Protein AF-A0A9E1J7Y7-F1 (afdb_monomer_lite)

Sequence (49 aa):
MTLLGMIRHGRTAWNGEGRMTGRANIPLTEQGRADLNGLRPPAELADAR

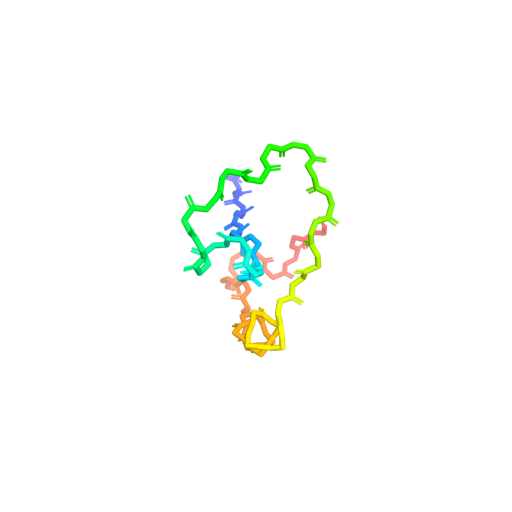Foldseek 3Di:
DDDDDDDDQFDFPCVVVVHDCVVPDTDHDPVRVVVCPPDDDPPVCVPPD

pLDDT: mean 92.51, std 5.33, range [63.34, 96.81]

Structure (mmCIF, N/CA/C/O backbone):
data_AF-A0A9E1J7Y7-F1
#
_entry.id   AF-A0A9E1J7Y7-F1
#
loop_
_atom_site.group_PDB
_atom_site.id
_atom_site.type_symbol
_atom_site.label_atom_id
_atom_site.label_alt_id
_atom_site.label_comp_id
_atom_site.label_asym_id
_atom_site.label_entity_id
_atom_site.label_seq_id
_atom_site.pdbx_PDB_ins_code
_atom_site.Cartn_x
_atom_site.Cartn_y
_atom_site.Cartn_z
_atom_site.occupancy
_atom_site.B_iso_or_equiv
_atom_site.auth_seq_id
_atom_site.auth_comp_id
_atom_site.auth_asym_id
_atom_site.auth_atom_id
_atom_site.pdbx_PDB_model_num
ATOM 1 N N . MET A 1 1 ? -12.991 4.924 22.919 1.00 82.12 1 MET A N 1
ATOM 2 C CA . MET A 1 1 ? -11.719 4.533 22.276 1.00 82.12 1 MET A CA 1
ATOM 3 C C . MET A 1 1 ? -11.954 4.572 20.781 1.00 82.12 1 MET A C 1
ATOM 5 O O . MET A 1 1 ? -12.965 4.035 20.354 1.00 82.12 1 MET A O 1
ATOM 9 N N . THR A 1 2 ? -11.101 5.248 20.019 1.00 91.12 2 THR A N 1
ATOM 10 C CA . THR A 1 2 ? -11.256 5.362 18.561 1.00 91.12 2 THR A CA 1
ATOM 11 C C . THR A 1 2 ? -10.177 4.524 17.895 1.00 91.12 2 THR A C 1
ATOM 13 O O . THR A 1 2 ? -9.007 4.666 18.245 1.00 91.12 2 THR A O 1
ATOM 16 N N . LEU A 1 3 ? -10.565 3.652 16.966 1.00 92.31 3 LEU A N 1
ATOM 17 C CA . LEU A 1 3 ? -9.643 2.832 16.183 1.00 92.31 3 LEU A CA 1
ATOM 18 C C . LEU A 1 3 ? -9.440 3.461 14.802 1.00 92.31 3 LEU A C 1
ATOM 20 O O . LEU A 1 3 ? -10.392 3.945 14.194 1.00 92.31 3 LEU A O 1
ATOM 24 N N . LEU A 1 4 ? -8.199 3.447 14.313 1.00 93.50 4 LEU A N 1
ATOM 25 C CA . LEU A 1 4 ? -7.829 3.933 12.986 1.00 93.50 4 LEU A CA 1
ATOM 26 C C . LEU A 1 4 ? -7.080 2.826 12.241 1.00 93.50 4 LEU A C 1
ATOM 28 O O . LEU A 1 4 ? -6.024 2.382 12.689 1.00 93.50 4 LEU A O 1
ATOM 32 N N . GLY A 1 5 ? -7.626 2.397 11.104 1.00 93.38 5 GLY A N 1
ATOM 33 C CA . GLY A 1 5 ? -6.988 1.447 10.196 1.00 93.38 5 GLY A CA 1
ATOM 34 C C . GLY A 1 5 ? -6.353 2.161 9.006 1.00 93.38 5 GLY A C 1
ATOM 35 O O . GLY A 1 5 ? -6.984 3.012 8.383 1.00 93.38 5 GLY A O 1
ATOM 36 N N . MET A 1 6 ? -5.113 1.808 8.668 1.00 94.31 6 MET A N 1
ATOM 37 C CA . MET A 1 6 ? -4.431 2.297 7.468 1.00 94.31 6 MET A CA 1
ATOM 38 C C . MET A 1 6 ? -3.775 1.131 6.739 1.00 94.31 6 MET A C 1
ATOM 40 O O . MET A 1 6 ? -3.139 0.279 7.355 1.00 94.31 6 MET A O 1
ATOM 44 N N . ILE A 1 7 ? -3.894 1.123 5.415 1.00 93.12 7 ILE A N 1
ATOM 45 C CA . ILE A 1 7 ? -3.231 0.160 4.539 1.00 93.12 7 ILE A CA 1
ATOM 46 C C . ILE A 1 7 ? -2.505 0.913 3.430 1.00 93.12 7 ILE A C 1
ATOM 48 O O . ILE A 1 7 ? -3.010 1.899 2.888 1.00 93.12 7 ILE A O 1
ATOM 52 N N . ARG A 1 8 ? -1.300 0.458 3.086 1.00 93.19 8 ARG A N 1
ATOM 53 C CA . ARG A 1 8 ? -0.584 0.976 1.920 1.00 93.19 8 ARG A CA 1
ATOM 54 C C . ARG A 1 8 ? -1.193 0.379 0.652 1.00 93.19 8 ARG A C 1
ATOM 56 O O . ARG A 1 8 ? -1.491 -0.810 0.613 1.00 93.19 8 ARG A O 1
ATOM 63 N N . HIS A 1 9 ? -1.329 1.184 -0.399 1.00 92.62 9 HIS A N 1
ATOM 64 C CA . HIS A 1 9 ? -1.711 0.670 -1.714 1.00 92.62 9 HIS A CA 1
ATOM 65 C C . HIS A 1 9 ? -0.726 -0.410 -2.206 1.00 92.62 9 HIS A C 1
ATOM 67 O O . HIS A 1 9 ? 0.448 -0.428 -1.823 1.00 92.62 9 HIS A O 1
ATOM 73 N N . GLY A 1 10 ? -1.199 -1.283 -3.096 1.00 94.56 10 GLY A N 1
ATOM 74 C CA . GLY A 1 10 ? -0.383 -2.342 -3.689 1.00 94.56 10 GLY A CA 1
ATOM 75 C C . GLY A 1 10 ? 0.734 -1.807 -4.591 1.00 94.56 10 GLY A C 1
ATOM 76 O O . GLY A 1 10 ? 0.766 -0.630 -4.961 1.00 94.56 10 GLY A O 1
ATOM 77 N N . ARG A 1 11 ? 1.650 -2.689 -4.986 1.00 95.25 11 ARG A N 1
ATOM 78 C CA . ARG A 1 11 ? 2.769 -2.343 -5.870 1.00 95.25 11 ARG A CA 1
ATOM 79 C C . ARG A 1 11 ? 2.292 -1.867 -7.251 1.00 95.25 11 ARG A C 1
ATOM 81 O O . ARG A 1 11 ? 1.413 -2.473 -7.856 1.00 95.25 11 ARG A O 1
ATOM 88 N N . THR A 1 12 ? 2.937 -0.828 -7.774 1.00 96.62 12 THR A N 1
ATOM 89 C CA . THR A 1 12 ? 2.839 -0.351 -9.163 1.00 96.62 12 THR A CA 1
ATOM 90 C C . THR A 1 12 ? 4.147 -0.615 -9.916 1.00 96.62 12 THR A C 1
ATOM 92 O O . THR A 1 12 ? 5.163 -0.986 -9.315 1.00 96.62 12 THR A O 1
ATOM 95 N N . ALA A 1 13 ? 4.150 -0.413 -11.237 1.00 95.19 13 ALA A N 1
ATOM 96 C CA . ALA A 1 13 ? 5.368 -0.533 -12.047 1.00 95.19 13 ALA A CA 1
ATOM 97 C C . ALA A 1 13 ? 6.487 0.403 -11.543 1.00 95.19 13 ALA A C 1
ATOM 99 O O . ALA A 1 13 ? 7.627 -0.018 -11.355 1.00 95.19 13 ALA A O 1
ATOM 100 N N . TRP A 1 14 ? 6.135 1.642 -11.186 1.00 95.69 14 TRP A N 1
ATOM 101 C CA . TRP A 1 14 ? 7.095 2.668 -10.767 1.00 95.69 14 TRP A CA 1
ATOM 102 C C . TRP A 1 14 ? 7.784 2.365 -9.436 1.00 95.69 14 TRP A C 1
ATOM 104 O O . TRP A 1 14 ? 8.917 2.797 -9.236 1.00 95.69 14 TRP A O 1
ATOM 114 N N . ASN A 1 15 ? 7.159 1.580 -8.548 1.00 92.69 15 ASN A N 1
ATOM 115 C CA . ASN A 1 15 ? 7.834 1.122 -7.333 1.00 92.69 15 ASN A CA 1
ATOM 116 C C . ASN A 1 15 ? 9.053 0.248 -7.656 1.00 92.69 15 ASN A C 1
ATOM 118 O O . ASN A 1 15 ? 10.070 0.371 -6.984 1.00 92.69 15 ASN A O 1
ATOM 122 N N . GLY A 1 16 ? 8.953 -0.616 -8.675 1.00 85.88 16 GLY A N 1
ATOM 123 C CA . GLY A 1 16 ? 10.066 -1.463 -9.113 1.00 85.88 16 GLY A CA 1
ATOM 124 C C . GLY A 1 16 ? 11.166 -0.687 -9.839 1.00 85.88 16 GLY A C 1
ATOM 125 O O . GLY A 1 16 ? 12.323 -1.081 -9.789 1.00 85.88 16 GLY A O 1
ATOM 126 N N . GLU A 1 17 ? 10.806 0.432 -10.467 1.00 94.19 17 GLU A N 1
ATOM 127 C CA . GLU A 1 17 ? 11.725 1.322 -11.189 1.00 94.19 17 GLU A CA 1
ATOM 128 C C . GLU A 1 17 ? 12.361 2.399 -10.287 1.00 94.19 17 GLU A C 1
ATOM 130 O O . GLU A 1 17 ? 13.148 3.210 -10.765 1.00 94.19 17 GLU A O 1
ATOM 135 N N . GLY A 1 18 ? 11.999 2.463 -8.998 1.00 92.94 18 GLY A N 1
ATOM 136 C CA . GLY A 1 18 ? 12.488 3.498 -8.077 1.00 92.94 18 GLY A CA 1
ATOM 137 C C . GLY A 1 18 ? 11.993 4.913 -8.407 1.00 92.94 18 GLY A C 1
ATOM 138 O O . GLY A 1 18 ? 12.613 5.900 -8.014 1.00 92.94 18 GLY A O 1
ATOM 139 N N . ARG A 1 19 ? 10.882 5.035 -9.139 1.00 95.69 19 ARG A N 1
ATOM 140 C CA . ARG A 1 19 ? 10.340 6.320 -9.595 1.00 95.69 19 ARG A CA 1
ATOM 141 C C . ARG A 1 19 ? 9.334 6.882 -8.601 1.00 95.69 19 ARG A C 1
ATOM 143 O O . ARG A 1 19 ? 8.519 6.159 -8.029 1.00 95.69 19 ARG A O 1
ATOM 150 N N . MET A 1 20 ? 9.340 8.203 -8.449 1.00 93.25 20 MET A N 1
ATOM 151 C CA . MET A 1 20 ? 8.337 8.903 -7.648 1.00 93.25 20 MET A CA 1
ATOM 152 C C . MET A 1 20 ? 7.004 8.953 -8.3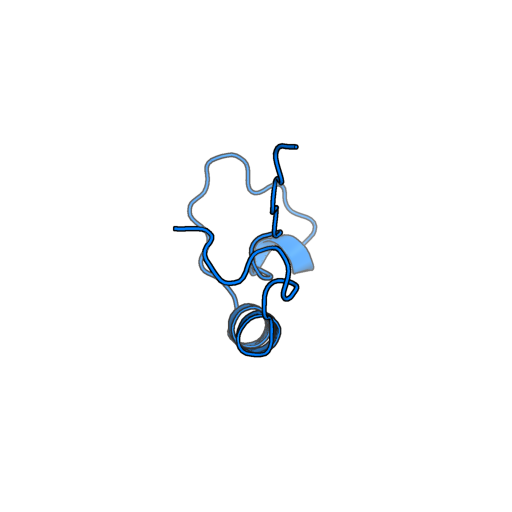92 1.00 93.25 20 MET A C 1
ATOM 154 O O . MET A 1 20 ? 6.934 9.535 -9.467 1.00 93.25 20 MET A O 1
ATOM 158 N N . THR A 1 21 ? 5.937 8.405 -7.808 1.00 93.62 21 THR A N 1
ATOM 159 C CA . THR A 1 21 ? 4.586 8.448 -8.398 1.00 93.62 21 THR A CA 1
ATOM 160 C C . THR A 1 21 ? 3.992 9.858 -8.407 1.00 93.62 21 THR A C 1
ATOM 162 O O . THR A 1 21 ? 3.358 10.263 -9.379 1.00 93.62 21 THR A O 1
ATOM 165 N N . GLY A 1 22 ? 4.190 10.635 -7.337 1.00 91.19 22 GLY A N 1
ATOM 166 C CA . GLY A 1 22 ? 3.572 11.955 -7.201 1.00 91.19 22 GLY A CA 1
ATOM 167 C C . GLY A 1 22 ? 2.048 11.879 -7.349 1.00 91.19 22 GLY A C 1
ATOM 168 O O . GLY A 1 22 ? 1.392 11.123 -6.639 1.00 91.19 22 GLY A O 1
ATOM 169 N N . ARG A 1 23 ? 1.492 12.650 -8.291 1.00 94.69 23 ARG A N 1
ATOM 170 C CA . ARG A 1 23 ? 0.055 12.645 -8.629 1.00 94.69 23 ARG A CA 1
ATOM 171 C C . ARG A 1 23 ? -0.292 11.749 -9.826 1.00 94.69 23 ARG A C 1
ATOM 173 O O . ARG A 1 23 ? -1.416 11.803 -10.315 1.00 94.69 23 ARG A O 1
ATOM 180 N N . ALA A 1 24 ? 0.664 10.974 -10.341 1.00 95.00 24 ALA A N 1
ATOM 181 C CA . ALA A 1 24 ? 0.429 10.105 -11.486 1.00 95.00 24 ALA A CA 1
ATOM 182 C C . ALA A 1 24 ? -0.504 8.943 -11.113 1.00 95.00 24 ALA A C 1
ATOM 184 O O . ALA A 1 24 ? -0.337 8.303 -10.075 1.00 95.00 24 ALA A O 1
ATOM 185 N N . ASN A 1 25 ? -1.460 8.637 -11.990 1.00 94.50 25 ASN A N 1
ATOM 186 C CA . ASN A 1 25 ? -2.371 7.510 -11.816 1.00 94.50 25 ASN A CA 1
ATOM 187 C C . ASN A 1 25 ? -1.782 6.239 -12.447 1.00 94.50 25 ASN A C 1
ATOM 189 O O . ASN A 1 25 ? -2.093 5.899 -13.588 1.00 94.50 25 ASN A O 1
ATOM 193 N N . ILE A 1 26 ? -0.881 5.569 -11.726 1.00 95.88 26 ILE A N 1
ATOM 194 C CA . ILE A 1 26 ? -0.234 4.338 -12.197 1.00 95.88 26 ILE A CA 1
ATOM 195 C C . ILE A 1 26 ? -1.008 3.128 -11.661 1.00 95.88 26 ILE A C 1
ATOM 197 O O . ILE A 1 26 ? -1.173 3.016 -10.444 1.00 95.88 26 ILE A O 1
ATOM 201 N N . PRO A 1 27 ? -1.465 2.204 -12.526 1.00 95.94 27 PRO A N 1
ATOM 202 C CA . PRO A 1 27 ? -2.199 1.034 -12.071 1.00 95.94 27 PRO A CA 1
ATOM 203 C C . PRO A 1 27 ? -1.321 0.110 -11.216 1.00 95.94 27 PRO A C 1
ATOM 205 O O . PRO A 1 27 ? -0.093 0.062 -11.351 1.00 95.94 27 PRO A O 1
AT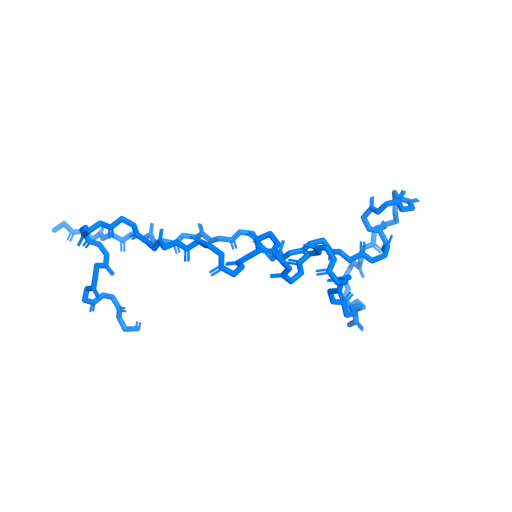OM 208 N N . LEU A 1 28 ? -1.982 -0.667 -10.355 1.00 96.62 28 LEU A N 1
ATOM 209 C CA . LEU A 1 28 ? -1.347 -1.775 -9.645 1.00 96.62 28 LEU A CA 1
ATOM 210 C C . LEU A 1 28 ? -0.832 -2.822 -10.637 1.00 96.62 28 LEU A C 1
ATOM 212 O O . LEU A 1 28 ? -1.484 -3.098 -11.647 1.00 96.62 28 LEU A O 1
ATOM 216 N N . THR A 1 29 ? 0.300 -3.441 -10.316 1.00 96.38 29 THR A N 1
ATOM 217 C CA . THR A 1 29 ? 0.747 -4.647 -11.019 1.00 96.38 29 THR A CA 1
ATOM 218 C C . THR A 1 29 ? -0.143 -5.831 -10.652 1.00 96.38 29 THR A C 1
ATOM 220 O O . THR A 1 29 ? -0.857 -5.803 -9.648 1.00 96.38 29 THR A O 1
ATOM 223 N N . GLU A 1 30 ? -0.079 -6.901 -11.442 1.00 96.81 30 GLU A N 1
ATOM 224 C CA . GLU A 1 30 ? -0.745 -8.163 -11.107 1.00 96.81 30 GLU A CA 1
ATOM 225 C C . GLU A 1 30 ? -0.308 -8.681 -9.731 1.00 96.81 30 GLU A C 1
ATOM 227 O O . GLU A 1 30 ? -1.156 -8.936 -8.879 1.00 96.81 30 GLU A O 1
ATOM 232 N N . GLN A 1 31 ? 1.004 -8.696 -9.465 1.00 94.69 31 GLN A N 1
ATOM 233 C CA . GLN A 1 31 ? 1.541 -9.029 -8.143 1.00 94.69 31 GLN A CA 1
ATOM 234 C C . GLN A 1 31 ? 0.980 -8.110 -7.052 1.00 94.69 31 GLN A C 1
ATOM 236 O O . GLN A 1 31 ? 0.532 -8.582 -6.016 1.00 94.69 31 GLN A O 1
ATOM 241 N N . GLY A 1 32 ? 0.927 -6.797 -7.303 1.00 95.38 32 GLY A N 1
ATOM 242 C CA . GLY A 1 32 ? 0.385 -5.835 -6.347 1.00 95.38 32 GLY A CA 1
ATOM 243 C C . GLY A 1 32 ? -1.095 -6.059 -6.035 1.00 95.38 32 GLY A C 1
ATOM 244 O O . GLY A 1 32 ? -1.528 -5.740 -4.934 1.00 95.38 32 GLY A O 1
ATOM 245 N N . ARG A 1 33 ? -1.876 -6.617 -6.968 1.00 96.25 33 ARG A N 1
ATOM 246 C CA . ARG A 1 33 ? -3.260 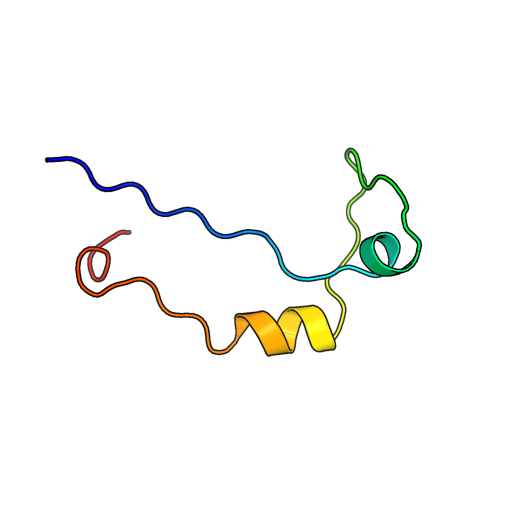-7.045 -6.710 1.00 96.25 33 ARG A CA 1
ATOM 247 C C . ARG A 1 33 ? -3.304 -8.355 -5.926 1.00 96.25 33 ARG A C 1
ATOM 249 O O . ARG A 1 33 ? -4.094 -8.462 -4.992 1.00 96.25 33 ARG A O 1
ATOM 256 N N . ALA A 1 34 ? -2.460 -9.320 -6.287 1.00 96.00 34 ALA A N 1
ATOM 257 C CA . ALA A 1 34 ? -2.370 -10.606 -5.603 1.00 96.00 34 ALA A CA 1
ATOM 258 C C . ALA A 1 34 ? -1.999 -10.434 -4.119 1.00 96.00 34 ALA A C 1
ATOM 260 O O . ALA A 1 34 ? -2.659 -11.015 -3.259 1.00 96.00 34 ALA A O 1
ATOM 261 N N . ASP A 1 35 ? -1.032 -9.563 -3.820 1.00 93.44 35 ASP A N 1
ATOM 262 C CA . ASP A 1 35 ? -0.575 -9.270 -2.455 1.00 93.44 35 ASP A CA 1
ATOM 263 C C . ASP A 1 35 ? -1.698 -8.699 -1.571 1.00 93.44 35 ASP A C 1
ATOM 26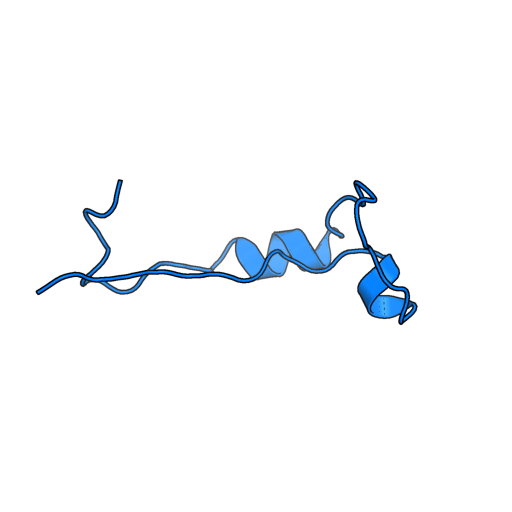5 O O . ASP A 1 35 ? -1.757 -8.972 -0.374 1.00 93.44 35 ASP A O 1
ATOM 269 N N . LEU A 1 36 ? -2.614 -7.915 -2.153 1.00 94.94 36 LEU A N 1
ATOM 270 C CA . LEU A 1 36 ? -3.729 -7.308 -1.422 1.00 94.94 36 LEU A CA 1
ATOM 271 C C . LEU A 1 36 ? -4.891 -8.277 -1.180 1.00 94.94 36 LEU A C 1
ATOM 273 O O . LEU A 1 36 ? -5.632 -8.106 -0.215 1.00 94.94 36 LEU A O 1
ATOM 277 N N . ASN A 1 37 ? -5.069 -9.280 -2.042 1.00 94.31 37 ASN A N 1
ATOM 278 C CA . ASN A 1 37 ? -6.259 -10.134 -2.041 1.00 94.31 37 ASN A CA 1
ATOM 279 C C . ASN A 1 37 ? -6.458 -10.900 -0.716 1.00 94.31 37 ASN A C 1
ATOM 281 O O . ASN A 1 37 ? -7.588 -11.160 -0.302 1.00 94.31 37 ASN A O 1
ATOM 285 N N . GLY A 1 38 ? -5.362 -11.242 -0.033 1.00 90.25 38 GLY A N 1
ATOM 286 C CA . GLY A 1 38 ? -5.386 -11.972 1.238 1.00 90.25 38 GLY A CA 1
ATOM 287 C C . GLY A 1 38 ? -5.497 -11.095 2.485 1.00 90.25 38 GLY A C 1
ATOM 288 O O . GLY A 1 38 ? -5.651 -11.624 3.584 1.00 90.25 38 GLY A O 1
ATOM 289 N N . LEU A 1 39 ? -5.407 -9.770 2.351 1.00 92.94 39 LEU A N 1
ATOM 290 C CA . LEU A 1 39 ? -5.375 -8.890 3.512 1.00 92.94 39 LEU A CA 1
ATOM 291 C C . LEU A 1 39 ? -6.770 -8.749 4.124 1.00 92.94 39 LEU A C 1
ATOM 293 O O . LEU A 1 39 ? -7.783 -8.584 3.435 1.00 92.94 39 LEU A O 1
ATOM 297 N N . ARG A 1 40 ? -6.811 -8.826 5.453 1.00 92.31 40 ARG A N 1
ATOM 298 C CA . ARG A 1 40 ? -8.007 -8.632 6.268 1.00 92.31 40 ARG A CA 1
ATOM 299 C C . ARG A 1 40 ? -7.681 -7.668 7.406 1.00 92.31 40 ARG A C 1
ATOM 301 O O . ARG A 1 40 ? -6.583 -7.759 7.960 1.00 92.31 40 ARG A O 1
ATOM 308 N N . PRO A 1 41 ? -8.591 -6.741 7.742 1.00 91.38 41 PRO A N 1
ATOM 309 C CA . PRO A 1 41 ? -8.419 -5.930 8.934 1.00 91.38 41 PRO A CA 1
ATOM 310 C C . PRO A 1 41 ? -8.459 -6.820 10.195 1.00 91.38 41 PRO A C 1
ATOM 312 O O . PRO A 1 41 ? -9.083 -7.886 10.169 1.00 91.38 41 PRO A O 1
ATOM 315 N N . PRO A 1 42 ? -7.809 -6.398 11.294 1.00 92.81 42 PRO A N 1
ATOM 316 C CA . PRO A 1 42 ? -7.971 -7.014 12.610 1.00 92.81 42 PRO A CA 1
ATOM 317 C C . PRO A 1 42 ? -9.441 -7.084 13.051 1.00 92.81 42 PRO A C 1
ATOM 319 O O . PRO A 1 42 ? -10.267 -6.284 12.605 1.00 92.81 42 PRO A O 1
ATOM 322 N N . ALA A 1 43 ? -9.764 -8.018 13.949 1.00 93.62 43 ALA A N 1
ATOM 323 C CA . ALA A 1 43 ? -11.139 -8.265 14.396 1.00 93.62 43 ALA A CA 1
ATOM 324 C C . ALA A 1 43 ? -11.779 -7.037 15.067 1.00 93.62 43 ALA A C 1
ATOM 326 O O . ALA A 1 43 ? -12.978 -6.812 14.947 1.00 93.62 43 ALA A O 1
ATOM 327 N N . GLU A 1 44 ? -10.973 -6.198 15.711 1.00 93.44 44 GLU A N 1
ATOM 328 C CA . GLU A 1 44 ? -11.392 -4.951 16.350 1.00 93.44 44 GLU A CA 1
ATOM 329 C C . GLU A 1 44 ? -11.913 -3.914 15.339 1.00 93.44 44 GLU A C 1
ATOM 331 O O . GLU A 1 44 ? -12.621 -2.982 15.711 1.00 93.44 44 GLU A O 1
ATOM 336 N N . LEU A 1 45 ? -11.568 -4.076 14.058 1.00 93.50 45 LEU A N 1
ATOM 337 C CA . LEU A 1 45 ? -12.011 -3.247 12.939 1.00 93.50 45 LEU A CA 1
ATOM 338 C C . LEU A 1 45 ? -13.063 -3.951 12.061 1.00 93.50 45 LEU A C 1
ATOM 340 O O . LEU A 1 45 ? -13.361 -3.455 10.978 1.00 93.50 45 LEU A O 1
ATOM 344 N N . ALA A 1 46 ? -13.634 -5.082 12.494 1.00 88.38 46 ALA A N 1
ATOM 345 C CA . ALA A 1 46 ? -14.582 -5.859 11.686 1.00 88.38 46 ALA A CA 1
ATOM 346 C C . ALA A 1 46 ? -15.841 -5.066 11.284 1.00 88.38 46 ALA A C 1
ATOM 348 O O . ALA A 1 46 ? -16.345 -5.243 10.177 1.00 88.38 46 ALA A O 1
ATOM 349 N N . ASP A 1 47 ? -16.301 -4.164 12.153 1.00 86.00 47 ASP A N 1
ATOM 350 C CA . ASP A 1 47 ? -17.482 -3.321 11.928 1.00 86.00 47 ASP A CA 1
ATOM 351 C C . ASP A 1 47 ? -17.135 -1.918 11.395 1.00 86.00 47 ASP A C 1
ATOM 353 O O . ASP A 1 47 ? -18.011 -1.051 11.296 1.00 86.00 47 ASP A O 1
ATOM 357 N N . ALA A 1 48 ? -15.861 -1.663 11.070 1.00 82.00 48 ALA A N 1
ATOM 358 C CA . ALA A 1 48 ? -15.443 -0.399 10.476 1.00 82.00 48 ALA A CA 1
ATOM 359 C C . ALA A 1 48 ? -16.037 -0.282 9.060 1.00 82.00 48 ALA A C 1
ATOM 361 O O . ALA A 1 48 ? -15.785 -1.128 8.201 1.00 82.00 48 ALA A O 1
ATOM 362 N N . ARG A 1 49 ? -16.861 0.750 8.842 1.00 63.34 49 ARG A N 1
ATOM 363 C CA . ARG A 1 49 ? -17.519 1.055 7.561 1.00 63.34 49 ARG A CA 1
ATOM 364 C C . ARG A 1 49 ? -16.686 1.990 6.699 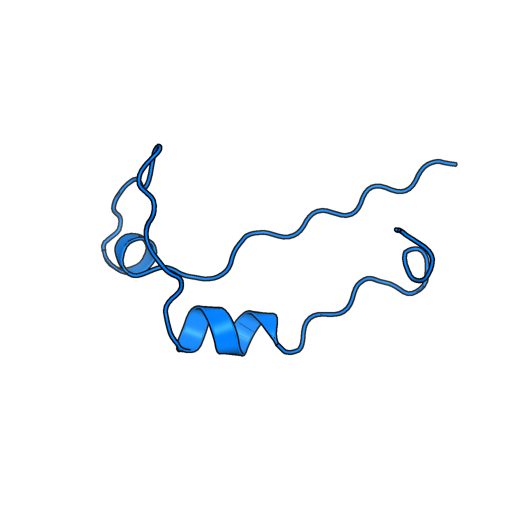1.00 63.34 49 ARG A C 1
ATOM 366 O O . ARG A 1 49 ? -16.066 2.909 7.276 1.00 63.34 49 ARG A O 1
#

Radius of gyration: 14.02 Å; chains: 1; bounding box: 30×25×34 Å

Secondary structure (DSSP, 8-state):
-------PPPPBHHHHTT---TT--PPBPHHHHHHHHT----GGGTT--